Protein AF-A0A7C5I5V3-F1 (afdb_monomer)

Secondary structure (DSSP, 8-state):
--EEEE-HHHHT-EEEEEE--TT-TTT-SSEEEEEE--EEEE----TTS-SS-HHHHHHHHHHHHHHHTT-EE--TT-TT-----

Solvent-accessible surface area (backbone atoms only — not comparable to full-atom values): 5221 Å² total; per-residue (Å²): 133,49,69,52,77,45,58,12,74,87,69,68,27,50,30,42,31,34,39,53,35,86,91,39,84,89,68,17,54,81,48,69,51,78,48,60,57,66,50,74,50,75,46,74,54,44,100,85,70,46,66,70,67,65,66,60,53,50,52,55,50,38,54,55,26,61,74,50,35,81,35,74,51,71,61,74,86,38,92,90,48,83,88,78,136

Mean predicted aligned error: 3.78 Å

Structure (mmCIF, N/CA/C/O backbone):
data_AF-A0A7C5I5V3-F1
#
_entry.id   AF-A0A7C5I5V3-F1
#
loop_
_atom_site.group_PDB
_atom_site.id
_atom_site.type_symbol
_atom_site.label_atom_id
_atom_site.label_alt_id
_atom_site.label_comp_id
_atom_site.label_asym_id
_atom_site.label_entity_id
_atom_site.label_seq_id
_atom_site.pdbx_PDB_ins_code
_atom_site.Cartn_x
_atom_site.Cartn_y
_atom_site.Cartn_z
_atom_site.occupancy
_atom_site.B_iso_or_equiv
_atom_site.auth_seq_id
_atom_site.auth_comp_id
_atom_site.auth_asym_id
_atom_site.auth_atom_id
_atom_site.pdbx_PDB_model_num
ATOM 1 N N . MET A 1 1 ? 4.661 0.139 22.926 1.00 77.56 1 MET A N 1
ATOM 2 C CA . MET A 1 1 ? 3.822 1.162 22.269 1.00 77.56 1 MET A CA 1
ATOM 3 C C . MET A 1 1 ? 2.757 0.411 21.493 1.00 77.56 1 MET A C 1
ATOM 5 O O . MET A 1 1 ? 3.117 -0.533 20.798 1.00 77.56 1 MET A O 1
ATOM 9 N N . GLU A 1 2 ? 1.483 0.726 21.701 1.00 93.25 2 GLU A N 1
ATOM 10 C CA . GLU A 1 2 ? 0.377 -0.007 21.073 1.00 93.25 2 GLU A CA 1
ATOM 11 C C . GLU A 1 2 ? 0.247 0.345 19.588 1.00 93.25 2 GLU A C 1
ATOM 13 O O . GLU A 1 2 ? 0.743 1.389 19.146 1.00 93.25 2 GLU A O 1
ATOM 18 N N . TYR A 1 3 ? -0.375 -0.545 18.811 1.00 95.38 3 TYR A N 1
ATOM 19 C CA . TYR A 1 3 ? -0.542 -0.347 17.377 1.00 95.38 3 TYR A CA 1
ATOM 20 C C . TYR A 1 3 ? -1.810 -0.991 16.811 1.00 95.38 3 TYR A C 1
ATOM 22 O O . TYR A 1 3 ? -2.331 -1.966 17.345 1.00 95.38 3 TYR A O 1
ATOM 30 N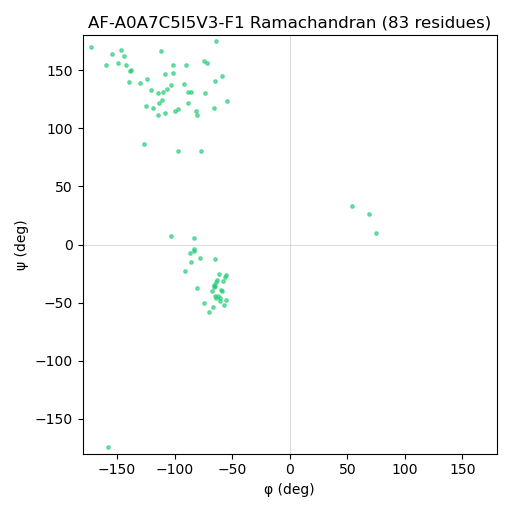 N . ILE A 1 4 ? -2.254 -0.452 15.676 1.00 95.06 4 ILE A N 1
ATOM 31 C CA . ILE A 1 4 ? -3.201 -1.085 14.753 1.00 95.06 4 ILE A CA 1
ATOM 32 C C . ILE A 1 4 ? -2.404 -1.599 13.559 1.00 95.06 4 ILE A C 1
ATOM 34 O O . ILE A 1 4 ? -1.539 -0.890 13.045 1.00 95.06 4 ILE A O 1
ATOM 38 N N . GLU A 1 5 ? -2.707 -2.808 13.101 1.00 96.62 5 GLU A N 1
ATOM 39 C CA . GLU A 1 5 ? -2.104 -3.397 11.909 1.00 96.62 5 GLU A CA 1
ATOM 40 C C . GLU A 1 5 ? -3.172 -3.719 10.867 1.00 96.62 5 GLU A C 1
ATOM 42 O O . GLU A 1 5 ? -4.216 -4.294 11.175 1.00 96.62 5 GLU A O 1
ATOM 47 N N . ILE A 1 6 ? -2.899 -3.328 9.624 1.00 98.06 6 ILE A N 1
ATOM 48 C CA . ILE A 1 6 ? -3.678 -3.687 8.448 1.00 98.06 6 ILE A CA 1
ATOM 49 C C . ILE A 1 6 ? -2.793 -4.549 7.554 1.00 98.06 6 ILE A C 1
ATOM 51 O O . ILE A 1 6 ? -1.836 -4.062 6.949 1.00 98.06 6 ILE A O 1
ATOM 55 N N . ASP A 1 7 ? -3.147 -5.827 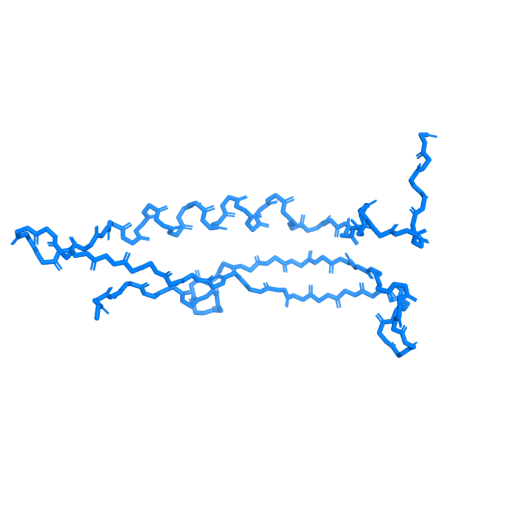7.454 1.00 98.19 7 ASP A N 1
ATOM 56 C CA . ASP A 1 7 ? -2.604 -6.727 6.446 1.00 98.19 7 ASP A CA 1
ATOM 57 C C . ASP A 1 7 ? -3.330 -6.504 5.111 1.00 98.19 7 ASP A C 1
ATOM 59 O O . ASP A 1 7 ? -4.516 -6.819 4.973 1.00 98.19 7 ASP A O 1
ATOM 63 N N . GLY A 1 8 ? -2.614 -5.958 4.125 1.00 98.19 8 GLY A N 1
ATOM 64 C CA . GLY A 1 8 ? -3.157 -5.653 2.805 1.00 98.19 8 GLY A CA 1
ATOM 65 C C . GLY A 1 8 ? -3.636 -6.880 2.031 1.00 98.19 8 GLY A C 1
ATOM 66 O O . GLY A 1 8 ? -4.619 -6.775 1.293 1.00 98.19 8 GLY A O 1
ATOM 67 N N . TRP A 1 9 ? -3.021 -8.053 2.231 1.00 98.25 9 TRP A N 1
ATOM 68 C CA . TRP A 1 9 ? -3.459 -9.289 1.575 1.00 98.25 9 TRP A CA 1
ATOM 69 C C . TRP A 1 9 ? -4.835 -9.703 2.080 1.00 98.25 9 TRP A C 1
ATOM 71 O O . TRP A 1 9 ? -5.770 -9.840 1.288 1.00 98.25 9 TRP A O 1
ATOM 81 N N . SER A 1 10 ? -4.972 -9.813 3.401 1.00 97.88 10 SER A N 1
ATOM 82 C CA . SER A 1 10 ? -6.223 -10.186 4.062 1.00 97.88 10 SER A CA 1
ATOM 83 C C . SER A 1 10 ? -7.321 -9.132 3.872 1.00 97.88 10 SER A C 1
ATOM 85 O O . SER A 1 10 ? -8.497 -9.461 3.730 1.00 97.88 10 SER A O 1
ATOM 87 N N . ALA A 1 11 ? -6.959 -7.846 3.840 1.00 97.31 11 ALA A N 1
ATOM 88 C CA . ALA A 1 11 ? -7.904 -6.741 3.704 1.00 97.31 11 ALA A CA 1
ATOM 89 C C . ALA A 1 11 ? -8.315 -6.430 2.252 1.00 97.31 11 ALA A C 1
ATOM 91 O O . ALA A 1 11 ? -9.175 -5.565 2.051 1.00 97.31 11 ALA A O 1
ATOM 92 N N . GLY A 1 12 ? -7.712 -7.095 1.260 1.00 97.69 12 GLY A N 1
ATOM 93 C CA . GLY A 1 12 ? -7.954 -6.841 -0.161 1.00 97.69 12 GLY A CA 1
ATOM 94 C C . GLY A 1 12 ? -7.430 -5.486 -0.647 1.00 97.69 12 GLY A C 1
ATOM 95 O O . GLY A 1 12 ? -7.968 -4.937 -1.602 1.00 97.69 12 GLY A O 1
ATOM 96 N N . ILE A 1 13 ? -6.409 -4.936 0.012 1.00 98.50 13 ILE A N 1
ATOM 97 C CA . ILE A 1 13 ? -5.787 -3.649 -0.322 1.00 98.50 13 ILE A CA 1
ATOM 98 C C . ILE A 1 13 ? -4.547 -3.945 -1.161 1.00 98.50 13 ILE A C 1
ATOM 100 O O . ILE A 1 13 ? -3.425 -4.053 -0.657 1.00 98.50 13 ILE A O 1
ATOM 104 N N . ARG A 1 14 ? -4.804 -4.194 -2.442 1.00 98.69 14 ARG A N 1
ATOM 105 C CA . ARG A 1 14 ? -3.838 -4.711 -3.405 1.00 98.69 14 ARG A CA 1
ATOM 106 C C . ARG A 1 14 ? -3.999 -3.995 -4.731 1.00 98.69 14 ARG A C 1
ATOM 108 O O . ARG A 1 14 ? -5.116 -3.638 -5.100 1.00 98.69 14 ARG A O 1
ATOM 115 N N . PHE A 1 15 ? -2.901 -3.861 -5.453 1.00 98.81 15 PHE A N 1
ATOM 116 C CA . PHE A 1 15 ? -2.881 -3.284 -6.789 1.00 98.81 15 PHE A CA 1
ATOM 117 C C . PHE A 1 15 ? -1.966 -4.109 -7.691 1.00 98.81 15 PHE A C 1
ATOM 119 O O . PHE A 1 15 ? -1.017 -4.733 -7.215 1.00 98.81 15 PHE A O 1
ATOM 126 N N . SER A 1 16 ? -2.256 -4.148 -8.985 1.00 98.75 16 SER A N 1
ATOM 127 C CA . SER A 1 16 ? -1.428 -4.833 -9.975 1.00 98.75 16 SER A CA 1
ATOM 128 C C . SER A 1 16 ? -0.819 -3.822 -10.931 1.00 98.75 16 SER A C 1
ATOM 130 O O . SER A 1 16 ? -1.537 -3.085 -11.605 1.00 98.75 16 SER A O 1
ATOM 132 N N . SER A 1 17 ? 0.510 -3.809 -11.001 1.00 98.62 17 SER A N 1
ATOM 133 C CA . SER A 1 17 ? 1.260 -2.833 -11.797 1.00 98.62 17 SER A CA 1
ATOM 134 C C . SER A 1 17 ? 2.464 -3.477 -12.458 1.00 98.62 17 SER A C 1
ATOM 136 O O . SER A 1 17 ? 3.018 -4.467 -11.970 1.00 98.62 17 SER A O 1
ATOM 138 N N . ALA A 1 18 ? 2.880 -2.883 -13.571 1.00 97.81 18 ALA A N 1
ATOM 139 C CA . ALA A 1 18 ? 4.168 -3.169 -14.179 1.00 97.81 18 ALA A CA 1
ATOM 140 C C . ALA A 1 18 ? 5.240 -2.224 -13.614 1.00 97.81 18 ALA A C 1
ATOM 142 O O . ALA A 1 18 ? 4.922 -1.129 -13.154 1.00 97.81 18 ALA A O 1
ATOM 143 N N . HIS A 1 19 ? 6.507 -2.634 -13.634 1.00 95.62 19 HIS A N 1
ATOM 144 C CA . HIS A 1 19 ? 7.641 -1.823 -13.179 1.00 95.62 19 HIS A CA 1
ATOM 145 C C . HIS A 1 19 ? 8.958 -2.218 -13.860 1.00 95.62 19 HIS A C 1
ATOM 147 O O . HIS A 1 19 ? 9.071 -3.283 -14.476 1.00 95.62 19 HIS A O 1
ATO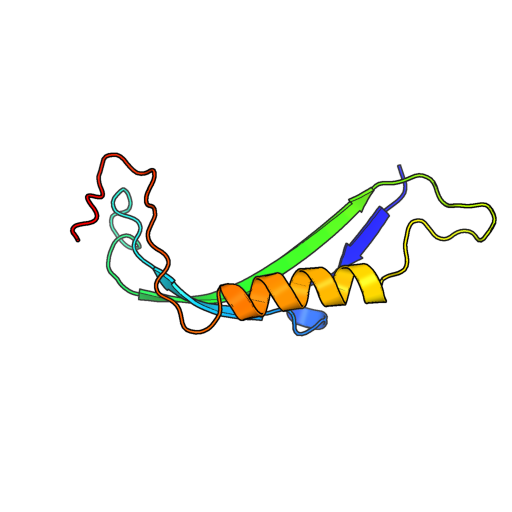M 153 N N . ILE A 1 20 ? 9.950 -1.332 -13.748 1.00 93.88 20 ILE A N 1
ATOM 154 C CA . ILE A 1 20 ? 11.342 -1.513 -14.187 1.00 93.88 20 ILE A CA 1
ATOM 155 C C . ILE A 1 20 ? 12.263 -1.129 -13.021 1.00 93.88 20 ILE A C 1
ATOM 157 O O . ILE A 1 20 ? 12.025 -0.123 -12.355 1.00 93.88 20 ILE A O 1
ATOM 161 N N . ILE A 1 21 ? 13.333 -1.903 -12.808 1.00 92.69 21 ILE A N 1
ATOM 162 C CA . ILE A 1 21 ? 14.364 -1.636 -11.787 1.00 92.69 21 ILE A CA 1
ATOM 163 C C . ILE A 1 21 ? 15.744 -1.634 -12.468 1.00 92.69 21 ILE A C 1
ATOM 165 O O . ILE A 1 21 ? 16.402 -2.673 -12.507 1.00 92.69 21 ILE A O 1
ATOM 169 N N . PRO A 1 22 ? 16.206 -0.501 -13.025 1.00 87.06 22 PRO A N 1
ATOM 170 C CA . PRO A 1 22 ? 17.372 -0.468 -13.919 1.00 87.06 22 PRO A CA 1
ATOM 171 C C . PRO A 1 22 ? 18.666 -1.050 -13.326 1.0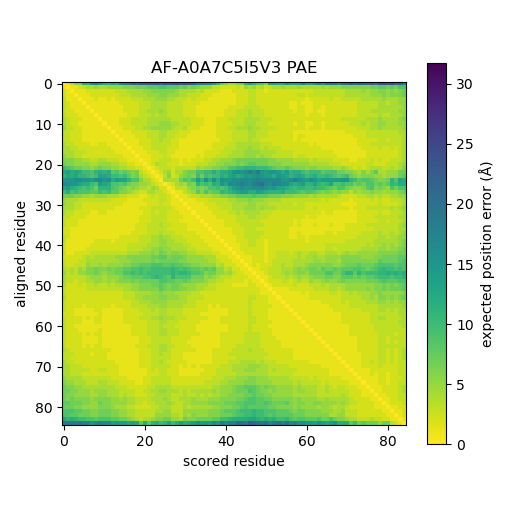0 87.06 22 PRO A C 1
ATOM 173 O O . PRO A 1 22 ? 19.496 -1.583 -14.055 1.00 87.06 22 PRO A O 1
ATOM 176 N N . GLU A 1 23 ? 18.819 -0.986 -12.004 1.00 84.38 23 GLU A N 1
ATOM 177 C CA . GLU A 1 23 ? 20.008 -1.432 -11.266 1.00 84.38 23 GLU A CA 1
ATOM 178 C C . GLU A 1 23 ? 20.090 -2.961 -11.080 1.00 84.38 23 GLU A C 1
ATOM 180 O O . GLU A 1 23 ? 21.127 -3.482 -10.669 1.00 84.38 23 GLU A O 1
ATOM 185 N N . TYR A 1 24 ? 19.017 -3.706 -11.373 1.00 86.00 24 TYR A N 1
ATOM 186 C CA . TYR A 1 24 ? 18.934 -5.144 -11.100 1.00 86.00 24 TYR A CA 1
ATOM 187 C C . TYR A 1 24 ? 19.043 -6.004 -12.365 1.00 86.00 24 TYR A C 1
ATOM 189 O O . TYR A 1 24 ? 18.350 -5.806 -13.353 1.00 86.00 24 TYR A O 1
ATOM 197 N N . ASN A 1 25 ? 19.854 -7.059 -12.321 1.00 77.88 25 ASN A N 1
ATOM 198 C CA . ASN A 1 25 ? 20.097 -7.933 -13.475 1.00 77.88 25 ASN A CA 1
ATOM 199 C C . ASN A 1 25 ? 18.878 -8.798 -13.868 1.00 77.88 25 ASN A C 1
ATOM 201 O O . ASN A 1 25 ? 18.391 -8.727 -14.995 1.00 77.88 25 ASN A O 1
ATOM 205 N N . LYS A 1 26 ? 18.368 -9.626 -12.951 1.00 77.44 26 LYS A N 1
ATOM 206 C CA . LYS A 1 26 ? 17.271 -10.569 -13.222 1.00 77.44 26 LYS A CA 1
ATOM 207 C C . LYS A 1 26 ? 15.904 -9.885 -13.185 1.00 77.44 26 LYS A C 1
ATOM 209 O O . LYS A 1 26 ? 15.043 -10.208 -13.997 1.00 77.44 26 LYS A O 1
ATOM 214 N N . CYS A 1 27 ? 15.729 -8.932 -12.270 1.00 81.75 27 CYS A N 1
ATOM 215 C CA . CYS A 1 27 ? 14.468 -8.222 -12.044 1.00 81.75 27 CYS A CA 1
ATOM 216 C C . CYS A 1 27 ? 14.443 -6.805 -12.637 1.00 81.75 27 CYS A C 1
ATOM 218 O O . CYS A 1 27 ? 13.501 -6.069 -12.375 1.00 81.75 27 CYS A O 1
ATOM 220 N N . GLY A 1 28 ? 15.452 -6.388 -13.407 1.00 85.94 28 GLY A N 1
ATOM 221 C CA . GLY A 1 28 ? 15.471 -5.024 -13.946 1.00 85.94 28 GLY A CA 1
ATOM 222 C C . GLY A 1 28 ? 14.722 -4.828 -15.250 1.00 85.94 28 GLY A C 1
ATOM 223 O O . GLY A 1 28 ? 14.411 -3.697 -15.611 1.00 85.94 28 GLY A O 1
ATOM 224 N N . ARG A 1 29 ? 14.387 -5.914 -15.950 1.00 91.25 29 ARG A N 1
ATOM 225 C CA . ARG A 1 29 ? 13.550 -5.854 -17.154 1.00 91.25 29 ARG A CA 1
ATOM 226 C C . ARG A 1 29 ? 12.104 -5.531 -16.786 1.00 91.25 29 ARG A C 1
ATOM 228 O O . ARG A 1 29 ? 11.665 -5.838 -15.682 1.00 91.25 29 ARG A O 1
ATOM 235 N N . LEU A 1 30 ? 11.361 -4.975 -17.741 1.00 95.00 30 LEU A N 1
ATOM 236 C CA . LEU A 1 30 ? 9.924 -4.751 -17.606 1.00 95.00 30 LEU A CA 1
ATOM 237 C C . LEU A 1 30 ? 9.207 -6.057 -17.246 1.00 95.00 30 LEU A C 1
ATOM 239 O O . LEU A 1 30 ? 9.311 -7.052 -17.963 1.00 95.00 30 LEU A O 1
ATOM 243 N N . HIS A 1 31 ? 8.477 -6.033 -16.140 1.00 95.94 31 HIS A N 1
ATOM 244 C CA . HIS A 1 31 ? 7.586 -7.102 -15.693 1.00 95.94 31 HIS A CA 1
ATOM 245 C C . HIS A 1 31 ? 6.542 -6.504 -14.744 1.00 95.94 31 HIS A C 1
ATOM 247 O O . HIS A 1 31 ? 6.497 -5.288 -14.578 1.00 95.94 31 HIS A O 1
ATOM 253 N N . GLY A 1 32 ? 5.701 -7.325 -14.119 1.00 96.00 32 GLY A N 1
ATOM 254 C CA . GLY A 1 32 ? 4.701 -6.837 -13.173 1.00 96.00 32 GLY A CA 1
ATOM 255 C C . GLY A 1 32 ? 4.435 -7.804 -12.037 1.00 96.00 32 GLY A C 1
ATOM 256 O O . GLY A 1 32 ? 4.843 -8.965 -12.087 1.00 96.00 32 GLY A O 1
ATOM 257 N N . HIS A 1 33 ? 3.743 -7.290 -11.026 1.00 97.62 33 HIS A N 1
ATOM 258 C CA . HIS A 1 33 ? 3.334 -8.027 -9.836 1.00 97.62 33 HIS A CA 1
ATOM 259 C C . HIS A 1 33 ? 1.962 -7.561 -9.374 1.00 97.62 33 HIS A C 1
ATOM 261 O O . HIS A 1 33 ? 1.519 -6.454 -9.685 1.00 97.62 33 HIS A O 1
ATOM 267 N N . THR A 1 34 ? 1.332 -8.392 -8.552 1.00 98.50 34 THR A N 1
ATOM 268 C CA . THR A 1 34 ? 0.329 -7.920 -7.604 1.00 98.50 34 THR A CA 1
ATOM 269 C C . THR A 1 34 ? 1.043 -7.536 -6.315 1.00 98.50 34 THR A C 1
ATOM 271 O O . THR A 1 34 ? 1.716 -8.360 -5.697 1.00 98.50 34 THR A O 1
ATOM 274 N N . TYR A 1 35 ? 0.887 -6.284 -5.912 1.00 98.56 35 TYR A N 1
ATOM 275 C CA . TYR A 1 35 ? 1.408 -5.717 -4.679 1.00 98.56 35 TYR A CA 1
ATOM 276 C C . TYR A 1 35 ? 0.288 -5.629 -3.641 1.00 98.56 35 TYR A C 1
ATOM 278 O O . TYR A 1 35 ? -0.889 -5.519 -3.987 1.00 98.56 35 TYR A O 1
ATOM 286 N N . ALA A 1 36 ? 0.653 -5.637 -2.362 1.00 98.50 36 ALA A N 1
ATOM 287 C CA . ALA A 1 36 ? -0.257 -5.371 -1.254 1.00 98.50 36 ALA A CA 1
ATOM 288 C C . ALA A 1 36 ? 0.281 -4.219 -0.406 1.00 98.50 36 ALA A C 1
ATOM 290 O O . ALA A 1 36 ? 1.490 -4.114 -0.188 1.00 98.50 36 ALA A O 1
ATOM 291 N N . ILE A 1 37 ? -0.618 -3.363 0.081 1.00 98.50 37 ILE A N 1
ATOM 292 C CA . ILE A 1 37 ? -0.258 -2.250 0.961 1.00 98.50 37 ILE A CA 1
ATOM 293 C C . ILE A 1 37 ? -0.561 -2.650 2.401 1.00 98.50 37 ILE A C 1
ATOM 295 O O . ILE A 1 37 ? -1.717 -2.836 2.782 1.00 98.50 37 ILE A O 1
ATOM 299 N N . HIS A 1 38 ? 0.493 -2.752 3.203 1.00 98.19 38 HIS A N 1
ATOM 300 C CA . HIS A 1 38 ? 0.416 -3.015 4.635 1.00 98.19 38 HIS A CA 1
ATOM 301 C C . HIS A 1 38 ? 0.616 -1.718 5.413 1.00 98.19 38 HIS A C 1
ATOM 303 O O . HIS A 1 38 ? 1.390 -0.856 4.997 1.00 98.19 38 HIS A O 1
ATOM 309 N N . ALA A 1 39 ? -0.039 -1.591 6.563 1.00 97.75 39 ALA A N 1
ATOM 310 C CA . ALA A 1 39 ? 0.175 -0.450 7.443 1.00 97.75 39 ALA A CA 1
ATOM 311 C C . ALA A 1 39 ? 0.201 -0.873 8.904 1.00 97.75 39 ALA A C 1
ATOM 313 O O . ALA A 1 39 ? -0.623 -1.674 9.344 1.00 97.75 39 ALA A O 1
ATOM 314 N N . ARG A 1 40 ? 1.113 -0.268 9.666 1.00 97.00 40 ARG A N 1
ATOM 315 C CA . ARG A 1 40 ? 1.122 -0.338 11.123 1.00 97.00 40 ARG A CA 1
ATOM 316 C C . ARG A 1 40 ? 1.120 1.073 11.694 1.00 97.00 40 ARG A C 1
ATOM 318 O O . ARG A 1 40 ? 2.021 1.858 11.415 1.00 97.00 40 ARG A O 1
ATOM 325 N N . ILE A 1 41 ? 0.086 1.391 12.463 1.00 95.44 41 ILE A N 1
ATOM 326 C CA . ILE A 1 41 ? -0.137 2.715 13.039 1.00 95.44 41 ILE A CA 1
ATOM 327 C C . ILE A 1 41 ? 0.123 2.597 14.528 1.00 95.44 41 ILE A C 1
ATOM 329 O O . ILE A 1 41 ? -0.624 1.920 15.231 1.00 95.44 41 ILE A O 1
ATOM 333 N N . TYR A 1 42 ? 1.179 3.252 14.996 1.00 96.31 42 TYR A N 1
ATOM 334 C CA . TYR A 1 42 ? 1.535 3.296 16.407 1.00 96.31 42 TYR A CA 1
ATOM 335 C C . TYR A 1 42 ? 0.901 4.514 17.067 1.00 96.31 42 TYR A C 1
ATOM 337 O O . TYR A 1 42 ? 0.934 5.614 16.518 1.00 96.31 42 TYR A O 1
ATOM 345 N N . GLY A 1 43 ? 0.367 4.338 18.269 1.00 95.00 43 GLY A N 1
ATOM 346 C CA . GLY A 1 43 ? -0.224 5.445 19.004 1.00 95.00 43 GLY A CA 1
ATOM 347 C C . GLY A 1 43 ? -0.614 5.063 20.419 1.00 95.00 43 GLY A C 1
ATOM 348 O O . GLY A 1 43 ? -0.572 3.896 20.808 1.00 95.00 43 GLY A O 1
ATOM 349 N N . LYS A 1 44 ? -0.972 6.076 21.203 1.00 96.19 44 LYS A N 1
ATOM 350 C CA . LYS A 1 44 ? -1.608 5.870 22.500 1.00 96.19 44 LYS A CA 1
ATOM 351 C C . LYS A 1 44 ? -3.115 5.730 22.267 1.00 96.19 44 LYS A C 1
ATOM 353 O O . LYS A 1 44 ? -3.672 6.581 21.571 1.00 96.19 44 LYS A O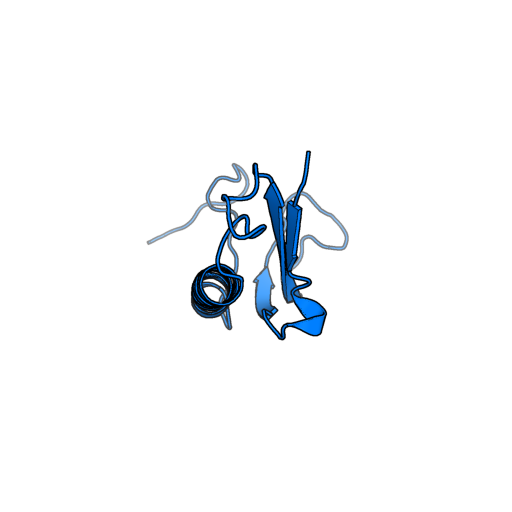 1
ATOM 358 N N . PRO A 1 45 ? -3.780 4.712 22.827 1.00 94.69 45 PRO A N 1
ATOM 359 C CA . PRO A 1 45 ? -5.229 4.643 22.775 1.00 94.69 45 PRO A CA 1
ATOM 360 C C . PRO A 1 45 ? -5.871 5.865 23.425 1.00 94.69 45 PRO A C 1
ATOM 362 O O . PRO A 1 45 ? -5.382 6.388 24.431 1.00 94.69 45 PRO A O 1
ATOM 365 N N . SER A 1 46 ? -6.992 6.291 22.854 1.00 93.00 46 SER A N 1
ATOM 366 C CA . SER A 1 46 ? -7.930 7.188 23.527 1.00 93.00 46 SER A CA 1
ATOM 367 C C . SER A 1 46 ? -8.552 6.514 24.759 1.00 93.00 46 SER A C 1
ATOM 369 O O . SER A 1 46 ? -8.355 5.322 24.999 1.00 93.00 46 SER A O 1
ATOM 371 N N . GLU A 1 47 ? -9.354 7.257 25.522 1.00 93.44 47 GLU A N 1
ATOM 372 C CA . GLU A 1 47 ? -10.101 6.727 26.677 1.00 93.44 47 GLU A CA 1
ATOM 373 C C . GLU A 1 47 ? -10.991 5.525 26.315 1.00 93.44 47 GLU A C 1
ATOM 375 O O . GLU A 1 47 ? -11.210 4.642 27.137 1.00 93.44 47 GLU A O 1
ATOM 380 N N . ASN A 1 48 ? -11.419 5.433 25.053 1.00 91.44 48 ASN A N 1
ATOM 381 C CA . ASN A 1 48 ? -12.227 4.330 24.534 1.00 91.44 48 ASN A CA 1
ATOM 382 C C . ASN A 1 48 ? -11.392 3.098 24.127 1.00 91.44 48 ASN A C 1
ATOM 384 O O . ASN A 1 48 ? -11.925 2.174 23.517 1.00 91.44 48 ASN A O 1
ATOM 388 N N . GLY A 1 49 ? -10.080 3.094 24.386 1.00 91.50 49 GLY A N 1
ATOM 389 C CA . GLY A 1 49 ? -9.180 1.986 24.050 1.00 91.50 49 GLY A CA 1
ATOM 390 C C . GLY A 1 49 ? -8.834 1.872 22.562 1.00 91.50 49 GLY A C 1
ATOM 391 O O . GLY A 1 49 ? -8.219 0.895 22.146 1.00 91.50 49 GLY A O 1
ATOM 392 N N . ILE A 1 50 ? -9.199 2.864 21.743 1.00 91.00 50 ILE A N 1
ATOM 393 C CA . ILE A 1 50 ? -8.958 2.862 20.294 1.00 91.00 50 ILE A CA 1
ATOM 394 C C . ILE A 1 50 ? -7.898 3.906 19.945 1.00 91.00 50 ILE A C 1
ATOM 396 O O . ILE A 1 50 ? -8.004 5.063 20.3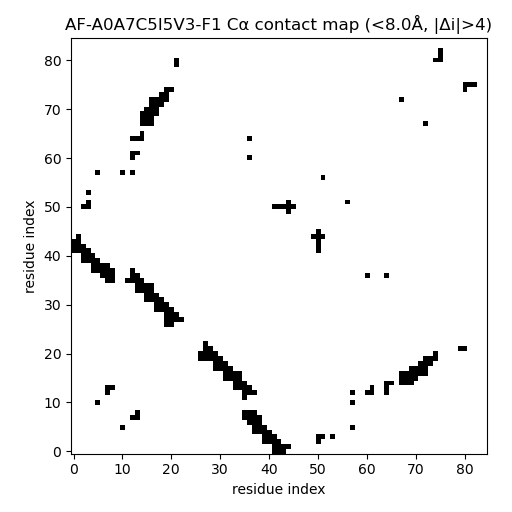61 1.00 91.00 50 ILE A O 1
ATOM 400 N N . ILE A 1 51 ? -6.899 3.506 19.151 1.00 95.06 51 ILE A N 1
ATOM 401 C CA . ILE A 1 51 ? -5.881 4.414 18.595 1.00 95.06 51 ILE A CA 1
ATOM 402 C C . ILE A 1 51 ? -6.479 5.246 17.451 1.00 95.06 51 ILE A C 1
ATOM 404 O O . ILE A 1 51 ? -6.349 6.465 17.432 1.00 95.06 51 ILE A O 1
ATOM 408 N N . MET A 1 52 ? -7.143 4.589 16.495 1.00 93.81 52 MET A N 1
ATOM 409 C CA . MET A 1 52 ? -7.793 5.208 15.335 1.00 93.81 52 MET A CA 1
ATOM 410 C C . MET A 1 52 ? -8.850 4.256 14.748 1.00 93.81 52 MET A C 1
ATOM 412 O O . MET A 1 52 ? -8.745 3.040 14.902 1.00 93.81 52 MET A O 1
ATOM 416 N N . ASP A 1 53 ? -9.867 4.783 14.058 1.00 94.44 53 ASP A N 1
ATOM 417 C CA . ASP A 1 53 ? -10.840 3.952 13.337 1.00 94.44 53 ASP A CA 1
ATOM 418 C C . ASP A 1 53 ? -10.160 3.213 12.170 1.00 94.44 53 ASP A C 1
ATOM 420 O O . ASP A 1 53 ? -9.681 3.825 11.211 1.00 94.44 53 ASP A O 1
ATOM 424 N N . PHE A 1 54 ? -10.153 1.880 12.221 1.00 93.25 54 PHE A N 1
ATOM 425 C CA . PHE A 1 54 ? -9.548 1.046 11.183 1.00 93.25 54 PHE A CA 1
ATOM 426 C C . PHE A 1 54 ? -10.200 1.236 9.804 1.00 93.25 54 PHE A C 1
ATOM 428 O O . PHE A 1 54 ? -9.549 1.005 8.786 1.00 93.25 54 PHE A O 1
ATOM 435 N N . ARG A 1 55 ? -11.467 1.669 9.731 1.00 95.81 55 ARG A N 1
ATOM 436 C CA . ARG A 1 55 ? -12.157 1.943 8.460 1.00 95.81 55 ARG A CA 1
ATOM 437 C C . ARG A 1 55 ? -11.549 3.144 7.751 1.00 95.81 55 ARG A C 1
ATOM 439 O O . ARG A 1 55 ? -11.359 3.081 6.540 1.00 95.81 55 ARG A O 1
ATOM 446 N N . LEU A 1 56 ? -11.195 4.193 8.497 1.00 96.69 56 LEU A N 1
ATOM 447 C CA . LEU A 1 56 ? -10.514 5.365 7.947 1.00 96.69 56 LEU A CA 1
ATOM 448 C C . LEU A 1 56 ? -9.174 4.954 7.334 1.00 96.69 56 LEU A C 1
ATOM 450 O O . LEU A 1 56 ? -8.911 5.255 6.173 1.00 96.69 56 LEU A O 1
ATOM 454 N N . ILE A 1 57 ? -8.384 4.183 8.086 1.00 96.94 57 ILE A N 1
ATOM 455 C CA . ILE A 1 57 ? -7.089 3.665 7.633 1.00 96.94 57 ILE A CA 1
ATOM 456 C C . ILE A 1 57 ? -7.273 2.844 6.352 1.00 96.94 57 ILE A C 1
ATOM 458 O O . ILE A 1 57 ? -6.632 3.119 5.342 1.00 96.94 57 ILE A O 1
ATOM 462 N N . LYS A 1 58 ? -8.195 1.873 6.349 1.00 98.00 58 LYS A N 1
ATOM 463 C CA . LYS A 1 58 ? -8.460 1.035 5.169 1.00 98.00 58 LYS A CA 1
ATOM 464 C C . LYS A 1 58 ? -8.895 1.857 3.956 1.00 98.00 58 LYS A C 1
ATOM 466 O O . LYS A 1 58 ? -8.466 1.537 2.854 1.00 98.00 58 LYS A O 1
ATOM 471 N N . ASN A 1 59 ? -9.721 2.887 4.137 1.00 98.38 59 ASN A N 1
ATOM 472 C CA . ASN A 1 59 ? -10.158 3.748 3.037 1.00 98.38 59 ASN A CA 1
ATOM 473 C C . ASN A 1 59 ? -8.984 4.533 2.442 1.00 98.38 59 ASN A C 1
ATOM 475 O O . ASN A 1 59 ? -8.823 4.535 1.227 1.00 98.38 59 ASN A O 1
ATOM 479 N N . MET A 1 60 ? -8.118 5.111 3.280 1.00 98.12 60 MET A N 1
ATOM 480 C CA . MET A 1 60 ? -6.918 5.813 2.812 1.00 98.12 60 MET A CA 1
ATOM 481 C C . MET A 1 60 ? -5.982 4.885 2.029 1.00 98.12 60 MET A C 1
ATOM 483 O O . MET A 1 60 ? -5.530 5.231 0.940 1.00 98.12 60 MET A O 1
ATOM 487 N N . LEU A 1 61 ? -5.721 3.684 2.554 1.00 98.50 61 LEU A N 1
ATOM 488 C CA . LEU A 1 61 ? -4.860 2.714 1.878 1.00 98.50 61 LEU A CA 1
ATOM 489 C C . LEU A 1 61 ? -5.472 2.217 0.559 1.00 98.50 61 LEU A C 1
ATOM 491 O O . LEU A 1 61 ? -4.742 2.021 -0.409 1.00 98.50 61 LEU A O 1
ATOM 495 N N . LYS A 1 62 ? -6.799 2.045 0.490 1.00 98.50 62 LYS A N 1
ATOM 496 C CA . LYS A 1 62 ? -7.499 1.709 -0.760 1.00 98.50 62 LYS A CA 1
ATOM 497 C C . LYS A 1 62 ? -7.349 2.803 -1.806 1.00 98.50 62 LYS A C 1
ATOM 499 O O . LYS A 1 62 ? -7.015 2.477 -2.935 1.00 98.50 62 LYS A O 1
ATOM 504 N N . SER A 1 63 ? -7.497 4.072 -1.429 1.00 98.62 63 SER A N 1
ATOM 505 C CA . SER A 1 63 ? -7.279 5.183 -2.360 1.00 98.62 63 SER A CA 1
ATOM 506 C C . SER A 1 63 ? -5.851 5.193 -2.917 1.00 98.62 63 SER A C 1
ATOM 508 O O . SER A 1 63 ? -5.663 5.416 -4.107 1.00 98.62 63 SER A O 1
ATOM 510 N N . ILE A 1 64 ? -4.838 4.883 -2.097 1.00 98.50 64 ILE A N 1
ATOM 511 C CA . ILE A 1 64 ? -3.454 4.718 -2.582 1.00 98.50 64 ILE A CA 1
ATOM 512 C C . ILE A 1 64 ? -3.352 3.533 -3.547 1.00 98.50 64 ILE A C 1
ATOM 514 O O . ILE A 1 64 ? -2.759 3.660 -4.614 1.00 98.50 64 ILE A O 1
ATOM 518 N N . SER A 1 65 ? -3.954 2.399 -3.189 1.00 98.62 65 SER A N 1
ATOM 519 C CA . SER A 1 65 ? -3.998 1.203 -4.031 1.00 98.62 65 SER A CA 1
ATOM 520 C C . SER A 1 65 ? -4.595 1.504 -5.409 1.00 98.62 65 SER A C 1
ATOM 522 O O . SER A 1 65 ? -3.992 1.168 -6.418 1.00 98.62 65 SER A O 1
ATOM 524 N N . GLU A 1 66 ? -5.735 2.194 -5.459 1.00 98.56 66 GLU A N 1
ATOM 525 C CA . GLU A 1 66 ? -6.435 2.571 -6.694 1.00 98.56 66 GLU A CA 1
ATOM 526 C C . GLU A 1 66 ? -5.629 3.549 -7.559 1.00 98.56 66 GLU A C 1
ATOM 528 O O . GLU A 1 66 ? -5.645 3.442 -8.782 1.00 98.56 66 GLU A O 1
ATOM 533 N N . MET A 1 67 ? -4.885 4.480 -6.949 1.00 98.44 67 MET A N 1
ATOM 534 C CA . MET A 1 67 ? -4.000 5.383 -7.698 1.00 98.44 67 MET A CA 1
ATOM 535 C C . MET A 1 67 ? -2.861 4.638 -8.408 1.00 98.44 67 MET A C 1
ATOM 537 O O . MET A 1 67 ? -2.413 5.073 -9.472 1.00 98.44 67 MET A O 1
ATOM 541 N N . LEU A 1 68 ? -2.385 3.539 -7.820 1.00 98.44 68 LEU A N 1
ATOM 542 C 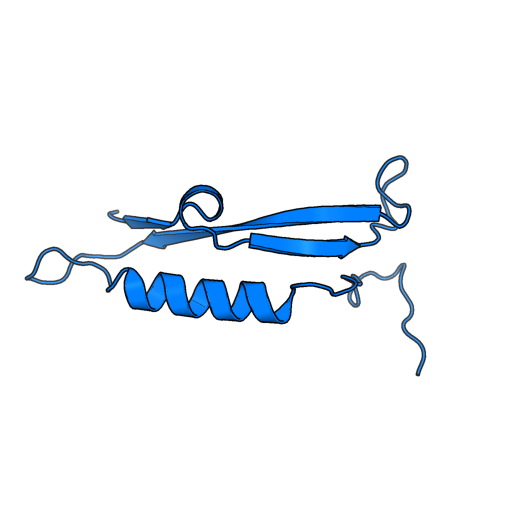CA . LEU A 1 68 ? -1.263 2.751 -8.337 1.00 98.44 68 LEU A CA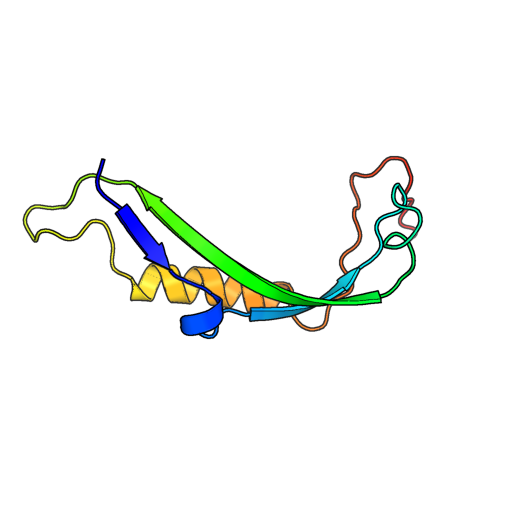 1
ATOM 543 C C . LEU A 1 68 ? -1.704 1.620 -9.275 1.00 98.44 68 LEU A C 1
ATOM 545 O O . LEU A 1 68 ? -0.902 1.170 -10.096 1.00 98.44 68 LEU A O 1
ATOM 549 N N . ASP A 1 69 ? -2.953 1.171 -9.168 1.00 98.69 69 ASP A N 1
ATOM 550 C CA . ASP A 1 69 ? -3.489 0.025 -9.900 1.00 98.69 69 ASP A CA 1
ATOM 551 C C . ASP A 1 69 ? -3.537 0.246 -11.418 1.00 98.69 69 ASP A C 1
ATOM 553 O O . ASP A 1 69 ? -3.854 1.332 -11.905 1.00 98.69 69 ASP A O 1
ATOM 557 N N . HIS A 1 70 ? -3.205 -0.804 -12.176 1.00 98.38 70 HIS A N 1
ATOM 558 C CA . HIS A 1 70 ? -3.125 -0.785 -13.640 1.00 98.38 70 HIS A CA 1
ATOM 559 C C . HIS A 1 70 ? -2.215 0.327 -14.200 1.00 98.38 70 HIS A C 1
ATOM 561 O O . HIS A 1 70 ? -2.454 0.871 -15.281 1.00 98.38 70 HIS A O 1
ATOM 567 N N . ARG A 1 71 ? -1.140 0.667 -13.476 1.00 97.88 71 ARG A N 1
ATOM 568 C CA . ARG A 1 71 ? -0.121 1.635 -13.911 1.00 97.88 71 ARG A CA 1
ATOM 569 C C . ARG A 1 71 ? 1.228 0.981 -14.196 1.00 97.88 71 ARG A C 1
ATOM 571 O O . ARG A 1 71 ? 1.501 -0.156 -13.812 1.00 97.88 71 ARG A O 1
ATOM 578 N N . MET A 1 72 ? 2.086 1.752 -14.859 1.00 96.69 72 MET A N 1
ATOM 579 C CA . MET A 1 72 ? 3.515 1.485 -14.971 1.00 96.69 72 MET A CA 1
ATOM 580 C C . MET A 1 72 ? 4.250 2.311 -13.911 1.00 96.69 72 MET A C 1
ATOM 582 O O . MET A 1 72 ? 4.221 3.539 -13.958 1.00 96.69 72 MET A O 1
ATOM 586 N N . LEU A 1 73 ? 4.905 1.647 -12.962 1.00 95.94 73 LEU A N 1
ATOM 587 C CA . LEU A 1 73 ? 5.729 2.296 -11.950 1.00 95.94 73 LEU A CA 1
ATOM 588 C C . LEU A 1 73 ? 7.102 2.604 -12.550 1.00 95.94 73 LEU A C 1
ATOM 590 O O . LEU A 1 73 ? 7.861 1.698 -12.905 1.00 95.94 73 LEU A O 1
ATOM 594 N N . ILE A 1 74 ? 7.404 3.895 -12.667 1.00 94.25 74 ILE A N 1
ATOM 595 C CA . ILE A 1 74 ? 8.671 4.406 -13.186 1.00 94.25 74 ILE A CA 1
ATOM 596 C C . ILE A 1 74 ? 9.440 5.048 -12.027 1.00 94.25 74 ILE A C 1
ATOM 598 O O . ILE A 1 74 ? 8.893 5.943 -11.380 1.00 94.25 74 ILE A O 1
ATOM 602 N N . PRO A 1 75 ? 10.691 4.637 -11.749 1.00 93.06 75 PRO A N 1
ATOM 603 C CA . PRO A 1 75 ? 11.501 5.283 -10.725 1.00 93.06 75 PRO A CA 1
ATOM 604 C C . PRO A 1 75 ? 12.049 6.618 -11.261 1.00 93.06 75 PRO A C 1
ATOM 606 O O . PRO A 1 75 ? 13.191 6.683 -11.707 1.00 93.06 75 PRO A O 1
ATOM 609 N N . SER A 1 76 ? 11.220 7.671 -11.247 1.00 92.62 76 SER A N 1
ATOM 610 C CA . SER A 1 76 ? 11.532 9.006 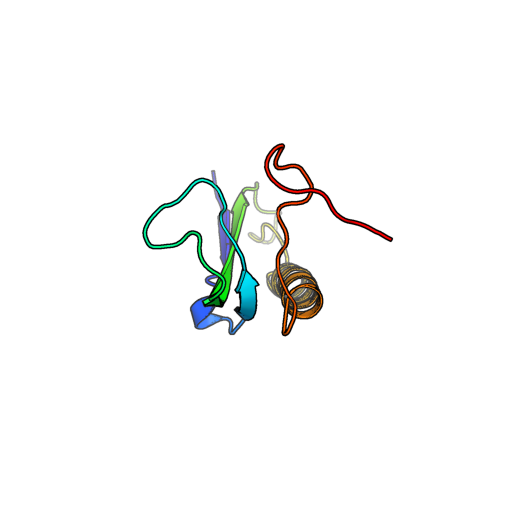-11.801 1.00 92.62 76 SER A CA 1
ATOM 611 C C . SER A 1 76 ? 12.766 9.658 -11.184 1.00 92.62 76 SER A C 1
ATOM 613 O O . SER A 1 76 ? 13.482 10.378 -11.868 1.00 92.62 76 SER A O 1
ATOM 615 N N . GLU A 1 77 ? 13.032 9.366 -9.912 1.00 92.00 77 GLU A N 1
ATOM 616 C CA . GLU A 1 77 ? 14.179 9.900 -9.173 1.00 92.00 77 GLU A CA 1
ATOM 617 C C . GLU A 1 77 ? 15.473 9.101 -9.413 1.00 92.00 77 GLU A C 1
ATOM 619 O O . GLU A 1 77 ? 16.530 9.455 -8.891 1.00 92.00 77 GLU A O 1
ATOM 624 N N . SER A 1 78 ? 15.420 7.996 -10.170 1.00 91.12 78 SER A N 1
ATOM 625 C CA . SER A 1 78 ? 16.618 7.218 -10.489 1.00 91.12 78 SER A CA 1
ATOM 626 C C . SER A 1 78 ? 17.470 7.965 -11.519 1.00 91.12 78 SER A C 1
ATOM 628 O O . SER A 1 78 ? 16.966 8.296 -12.594 1.00 91.12 78 SER A O 1
ATOM 630 N N . PRO A 1 79 ? 18.787 8.134 -11.293 1.00 91.19 79 PRO A N 1
ATOM 631 C CA . PRO A 1 79 ? 19.679 8.757 -12.273 1.00 91.19 79 PRO A CA 1
ATOM 632 C C . PRO A 1 79 ? 19.824 7.932 -13.563 1.00 91.19 79 PRO A C 1
ATOM 634 O O . PRO A 1 79 ? 20.362 8.421 -14.554 1.00 91.19 79 PRO A O 1
ATOM 637 N N . MET A 1 80 ? 19.362 6.676 -13.564 1.00 89.56 80 MET A N 1
ATOM 638 C CA . MET A 1 80 ? 19.364 5.796 -14.734 1.00 89.56 80 MET A CA 1
ATOM 639 C C . MET A 1 80 ? 18.124 5.956 -15.620 1.00 89.56 80 MET A C 1
ATOM 641 O O . MET A 1 80 ? 18.057 5.344 -16.687 1.00 89.56 80 MET A O 1
ATOM 645 N N . VAL A 1 81 ? 17.133 6.740 -15.189 1.00 91.50 81 VAL A N 1
ATOM 646 C CA . VAL A 1 81 ? 15.881 6.945 -15.915 1.00 91.50 81 VAL A CA 1
ATOM 647 C C . VAL A 1 81 ? 15.785 8.394 -16.363 1.00 91.50 81 VAL A C 1
ATOM 649 O O . VAL A 1 81 ? 15.938 9.323 -15.580 1.00 91.50 81 VAL A O 1
ATOM 652 N N . LYS A 1 82 ? 15.487 8.586 -17.648 1.00 91.88 82 LYS A N 1
ATOM 653 C CA . LYS A 1 82 ? 15.114 9.882 -18.207 1.00 91.88 82 LYS A CA 1
ATOM 654 C C . LYS A 1 82 ? 13.704 9.770 -18.769 1.00 91.88 82 LYS A C 1
ATOM 656 O O . LYS A 1 82 ? 13.474 8.983 -19.685 1.00 91.88 82 LYS A O 1
ATOM 661 N N . ILE A 1 83 ? 12.779 10.544 -18.212 1.00 90.56 83 ILE A N 1
ATOM 662 C CA . ILE A 1 83 ? 11.411 10.668 -18.720 1.00 90.56 83 ILE A CA 1
ATOM 663 C C . ILE A 1 83 ? 11.417 11.794 -19.755 1.00 90.56 83 ILE A C 1
ATOM 665 O O . ILE A 1 83 ? 12.013 12.845 -19.521 1.00 90.56 83 ILE A O 1
ATOM 669 N N . LEU A 1 84 ? 10.842 11.529 -20.923 1.00 90.44 84 LEU A N 1
ATOM 670 C CA . LEU A 1 84 ? 10.712 12.494 -22.012 1.00 90.44 84 LEU A CA 1
ATOM 671 C C . LEU A 1 84 ? 9.242 12.909 -22.118 1.00 90.44 84 LEU A C 1
ATOM 673 O O . LEU A 1 84 ? 8.371 12.079 -21.846 1.00 90.44 84 LEU A O 1
ATOM 677 N N . ASP A 1 85 ? 9.012 14.164 -22.501 1.00 81.75 85 ASP A N 1
ATOM 678 C CA . ASP A 1 85 ? 7.684 14.707 -22.817 1.00 81.75 85 ASP A CA 1
ATOM 679 C C . ASP A 1 85 ? 7.160 14.204 -24.174 1.00 81.75 85 ASP A C 1
ATOM 681 O O . ASP A 1 85 ? 7.989 14.009 -25.100 1.00 81.75 85 ASP A O 1
#

pLDDT: mean 94.4, std 5.06, range [77.44, 98.81]

Nearest PDB structures (foldseek):
  1y13-assembly1_A  TM=8.756E-01  e=9.265E-04  Plasmodium falciparum
  3lze-assembly1_A  TM=8.870E-01  e=1.375E-03  Plasmodium vivax
  3m0n-assembly1_A  TM=8.863E-01  e=2.180E-03  Plasmodium vivax
  2a0s-assembly1_A  TM=7.855E-01  e=1.911E-03  Plasmodium vivax

Radius of gyration: 17.05 Å; Cα contacts (8 Å, |Δi|>4): 128; chains: 1; bounding box: 32×25×50 Å

Sequence (85 aa):
MEYIEIDGWSAGIRFSSAHIIPEYNKCGRLHGHTYAIHARIYGKPSENGIIMDFRLIKNMLKSISEMLDHRMLIPSESPMVKILD

Foldseek 3Di:
DDKDKDWQVVLVLKAKEWEADCVDDPRRDIDIDIDGDIDIGDDDDDPVRDRDDVVVVSVVSSVVRVVRHPYYDYPPVDPVDDDDD